Protein AF-A0A0N8RDB8-F1 (afdb_monomer)

Nearest PDB structures (foldseek):
  6yxu-assembly1_H  TM=5.257E-01  e=3.376E+00  Mycolicibacterium smegmatis MC2 155
  6yys-assembly1_H  TM=4.903E-01  e=3.854E+00  Mycolicibacterium smegmatis MC2 155
  3lss-assembly1_A  TM=3.185E-01  e=8.520E+00  Trypanosoma brucei

Organism: NCBI:txid192088

Radius of gyration: 13.86 Å; Cα contacts (8 Å, |Δi|>4): 28; chains: 1; bounding box: 32×21×48 Å

Structure (mmCIF, N/CA/C/O backbone):
data_AF-A0A0N8RDB8-F1
#
_entry.id   AF-A0A0N8RDB8-F1
#
loop_
_atom_site.group_PDB
_atom_site.id
_atom_site.type_symbol
_atom_site.label_atom_id
_atom_site.label_alt_id
_atom_site.label_comp_id
_atom_site.label_asym_id
_atom_site.label_entity_id
_atom_site.label_seq_i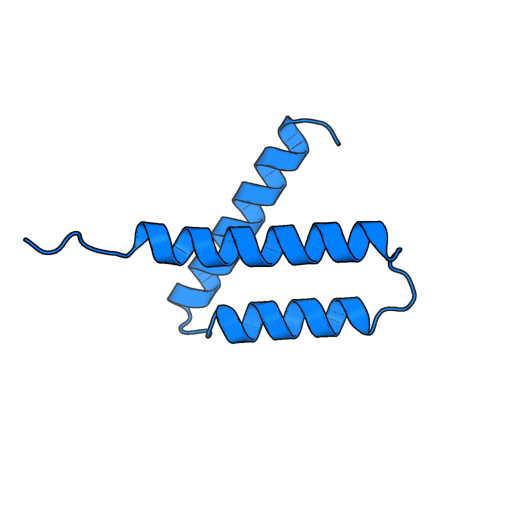d
_atom_site.pdbx_PDB_ins_code
_atom_site.Cartn_x
_atom_site.Cartn_y
_atom_site.Cartn_z
_atom_site.occupancy
_atom_site.B_iso_or_equiv
_atom_site.auth_seq_id
_atom_site.auth_comp_id
_atom_site.auth_asym_id
_atom_site.auth_atom_id
_atom_site.pdbx_PDB_model_num
ATOM 1 N N . MET A 1 1 ? 17.658 7.420 -2.063 1.00 63.12 1 MET A N 1
ATOM 2 C CA . MET A 1 1 ? 16.716 8.462 -1.589 1.00 63.12 1 MET A CA 1
ATOM 3 C C . MET A 1 1 ? 17.331 9.177 -0.397 1.00 63.12 1 MET A C 1
ATOM 5 O O . MET A 1 1 ? 18.201 8.587 0.232 1.00 63.12 1 MET A O 1
ATOM 9 N N . SER A 1 2 ? 16.947 10.423 -0.103 1.00 84.00 2 SER A N 1
ATOM 10 C CA . SER A 1 2 ? 17.311 11.019 1.189 1.00 84.00 2 SER A CA 1
ATOM 11 C C . SER A 1 2 ? 16.448 10.409 2.298 1.00 84.00 2 SER A C 1
ATOM 13 O O . SER A 1 2 ? 15.312 9.999 2.047 1.00 84.00 2 SER A O 1
ATOM 15 N N . GLU A 1 3 ? 16.986 10.365 3.517 1.00 80.88 3 GLU A N 1
ATOM 16 C CA . GLU A 1 3 ? 16.281 9.878 4.713 1.00 80.88 3 GLU A CA 1
ATOM 17 C C . GLU A 1 3 ? 14.951 10.624 4.934 1.00 80.88 3 GLU A C 1
ATOM 19 O O . GLU A 1 3 ? 13.929 10.022 5.266 1.00 80.88 3 GLU A O 1
ATOM 24 N N . ASP A 1 4 ? 14.927 11.927 4.636 1.00 88.62 4 ASP A N 1
ATOM 25 C CA . ASP A 1 4 ? 13.723 12.755 4.728 1.00 88.62 4 ASP A CA 1
ATOM 26 C C . ASP A 1 4 ? 12.630 12.316 3.746 1.00 88.62 4 ASP A C 1
ATOM 28 O O . ASP A 1 4 ? 11.458 12.240 4.116 1.00 88.62 4 ASP A O 1
ATOM 32 N N . THR A 1 5 ? 12.990 11.992 2.499 1.00 85.88 5 THR A N 1
ATOM 33 C CA . THR A 1 5 ? 12.015 11.530 1.500 1.00 85.88 5 THR A CA 1
ATOM 34 C C . THR A 1 5 ? 11.442 10.166 1.874 1.00 85.88 5 THR A C 1
ATOM 36 O O . THR A 1 5 ? 10.239 9.958 1.744 1.00 85.88 5 THR A O 1
ATOM 39 N N . GLU A 1 6 ? 12.266 9.249 2.383 1.00 83.81 6 GLU A N 1
ATOM 40 C CA . GLU A 1 6 ? 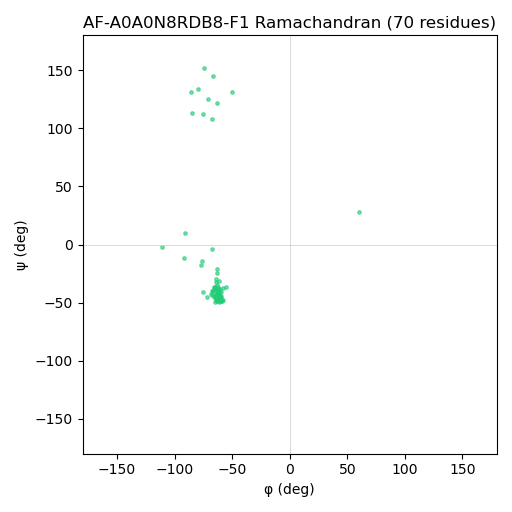11.807 7.934 2.845 1.00 83.81 6 GLU A CA 1
ATOM 41 C C . GLU A 1 6 ? 10.807 8.060 4.004 1.00 83.81 6 GLU A C 1
ATOM 43 O O . GLU A 1 6 ? 9.767 7.398 4.021 1.00 83.81 6 GLU A O 1
ATOM 48 N N . LYS A 1 7 ? 11.083 8.962 4.950 1.00 85.88 7 LYS A N 1
ATOM 49 C CA . LYS A 1 7 ? 10.188 9.231 6.075 1.00 85.88 7 LYS A CA 1
ATOM 50 C C . LYS A 1 7 ? 8.852 9.826 5.628 1.00 85.88 7 LYS A C 1
ATOM 52 O O . LYS A 1 7 ? 7.816 9.388 6.125 1.00 85.88 7 LYS A O 1
ATOM 57 N N . ILE A 1 8 ? 8.872 10.790 4.704 1.00 89.94 8 ILE A N 1
ATOM 58 C CA . ILE A 1 8 ? 7.652 11.398 4.152 1.00 89.94 8 ILE A CA 1
ATOM 59 C C . ILE A 1 8 ? 6.799 10.332 3.457 1.00 89.94 8 ILE A C 1
ATOM 61 O O . ILE A 1 8 ? 5.631 10.185 3.800 1.00 89.94 8 ILE A O 1
ATOM 65 N N . LEU A 1 9 ? 7.389 9.507 2.586 1.00 87.44 9 LEU A N 1
ATOM 66 C CA . LEU A 1 9 ? 6.638 8.465 1.876 1.00 87.44 9 LEU A CA 1
ATOM 67 C C . LEU A 1 9 ? 6.030 7.417 2.815 1.00 87.44 9 LEU A C 1
ATOM 69 O O . LEU A 1 9 ? 4.904 6.978 2.594 1.00 87.44 9 LEU A O 1
ATOM 73 N N . ARG A 1 10 ? 6.726 7.042 3.897 1.00 85.50 10 ARG A N 1
ATOM 74 C CA . ARG A 1 10 ? 6.145 6.166 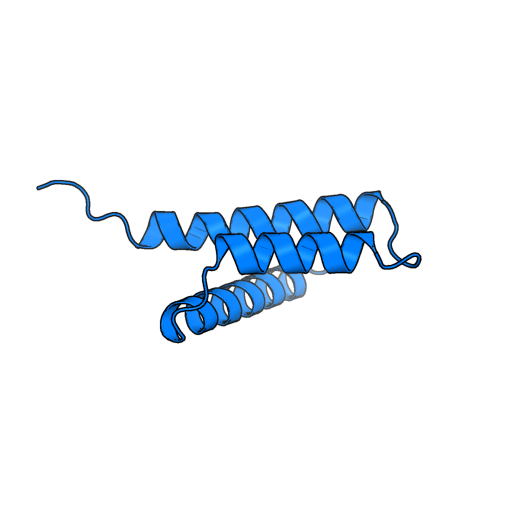4.930 1.00 85.50 10 ARG A CA 1
ATOM 75 C C . ARG A 1 10 ? 4.955 6.814 5.633 1.00 85.50 10 ARG A C 1
ATOM 77 O O . ARG A 1 10 ? 3.976 6.128 5.919 1.00 85.50 10 ARG A O 1
ATOM 84 N N . MET A 1 11 ? 5.041 8.109 5.939 1.00 88.38 11 MET A N 1
ATOM 85 C CA . MET A 1 11 ? 3.934 8.844 6.554 1.00 88.38 11 MET A CA 1
ATOM 86 C C . MET A 1 11 ? 2.731 8.928 5.612 1.00 88.38 11 MET A C 1
ATOM 88 O O . MET A 1 11 ? 1.613 8.668 6.055 1.00 88.38 11 MET A O 1
ATOM 92 N N . ASP A 1 12 ? 2.966 9.224 4.334 1.00 91.69 12 ASP A N 1
ATOM 93 C CA . ASP A 1 12 ? 1.922 9.314 3.313 1.00 91.69 12 ASP A CA 1
ATOM 94 C C . ASP A 1 12 ? 1.225 7.963 3.109 1.00 91.69 12 ASP A C 1
ATOM 96 O O . ASP A 1 12 ? -0.003 7.884 3.170 1.00 91.69 12 ASP A O 1
ATOM 100 N N . LEU A 1 13 ? 1.999 6.880 2.955 1.00 91.38 13 LEU A N 1
ATOM 101 C CA . LEU A 1 13 ? 1.462 5.526 2.809 1.00 91.38 13 LEU A CA 1
ATOM 102 C C . LEU A 1 13 ? 0.621 5.129 4.026 1.00 91.38 13 LEU A C 1
ATOM 104 O O . LEU A 1 13 ? -0.507 4.666 3.879 1.00 91.38 13 LEU A O 1
ATOM 108 N N . LYS A 1 14 ? 1.127 5.378 5.238 1.00 89.81 14 LYS A N 1
ATOM 109 C CA . LYS A 1 14 ? 0.381 5.090 6.465 1.00 89.81 14 LYS A CA 1
ATOM 110 C C . LYS A 1 14 ? -0.927 5.881 6.540 1.00 89.81 14 LYS A C 1
ATOM 112 O O . LYS A 1 14 ? -1.954 5.312 6.894 1.00 89.81 14 LYS A O 1
ATOM 117 N N . ALA A 1 15 ? -0.906 7.175 6.218 1.00 91.81 15 ALA A N 1
ATOM 118 C CA . ALA A 1 15 ? -2.103 8.013 6.247 1.00 91.81 15 ALA A CA 1
ATOM 119 C C . ALA A 1 15 ? -3.174 7.522 5.259 1.00 91.81 15 ALA A C 1
ATOM 121 O O . ALA A 1 15 ? -4.355 7.503 5.600 1.00 91.81 15 ALA A O 1
ATOM 122 N N . LEU A 1 16 ? -2.761 7.080 4.068 1.00 93.56 16 LEU A N 1
ATOM 123 C CA . LEU A 1 16 ? -3.662 6.517 3.062 1.00 93.56 16 LEU A CA 1
ATOM 124 C C . LEU A 1 16 ? -4.289 5.197 3.513 1.00 93.56 16 LEU A C 1
ATOM 126 O O . LEU A 1 16 ? -5.498 5.031 3.370 1.00 93.56 16 LEU A O 1
ATOM 130 N N . LEU A 1 17 ? -3.499 4.282 4.080 1.00 93.00 17 LEU A N 1
ATOM 131 C CA . LEU A 1 17 ? -4.018 2.999 4.557 1.00 93.00 17 LEU A CA 1
ATOM 132 C C . LEU A 1 17 ? -4.974 3.181 5.751 1.00 93.00 17 LEU A C 1
ATOM 134 O O . LEU A 1 17 ? -6.030 2.557 5.777 1.00 93.00 17 LEU A O 1
ATOM 138 N N . VAL A 1 18 ? -4.682 4.102 6.681 1.00 91.62 18 VAL A N 1
ATOM 139 C CA . VAL A 1 18 ? -5.622 4.468 7.765 1.00 91.62 18 VAL A CA 1
ATOM 140 C C . VAL A 1 18 ? -6.929 5.022 7.197 1.00 91.62 18 VAL A C 1
ATOM 142 O O . VAL A 1 18 ? -8.008 4.609 7.613 1.00 91.62 18 VAL A O 1
ATOM 145 N N . ALA A 1 19 ? -6.850 5.932 6.223 1.00 93.88 19 ALA A N 1
ATOM 146 C CA . ALA A 1 19 ? -8.042 6.488 5.592 1.00 93.88 19 ALA A CA 1
ATOM 147 C C . ALA A 1 19 ? -8.862 5.414 4.854 1.00 93.88 19 ALA A C 1
ATOM 149 O O . ALA A 1 19 ? -10.088 5.487 4.838 1.00 93.88 19 ALA A O 1
ATOM 150 N N . ALA A 1 20 ? -8.204 4.415 4.261 1.00 92.75 20 ALA A N 1
ATOM 151 C CA . ALA A 1 20 ? -8.873 3.277 3.640 1.00 92.75 20 ALA A CA 1
ATOM 152 C C . ALA A 1 20 ? -9.663 2.455 4.677 1.00 92.75 20 ALA A C 1
ATOM 154 O O . ALA A 1 20 ? -10.841 2.178 4.446 1.00 92.75 20 ALA A O 1
ATOM 155 N N . GLU A 1 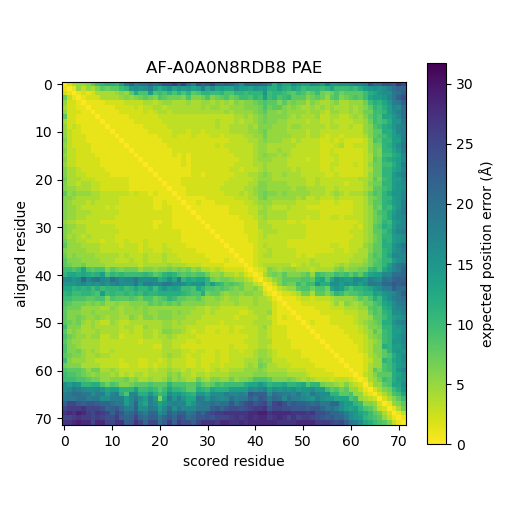21 ? -9.075 2.155 5.842 1.00 89.69 21 GLU A N 1
ATOM 156 C CA . GLU A 1 21 ? -9.792 1.491 6.945 1.00 89.69 21 GLU A CA 1
ATOM 157 C C . GLU A 1 21 ? -10.997 2.306 7.428 1.00 89.69 21 GLU A C 1
ATOM 159 O O . GLU A 1 21 ? -12.080 1.753 7.624 1.00 89.69 21 GLU A O 1
ATOM 164 N N . ASP A 1 22 ? -10.831 3.621 7.602 1.00 92.25 22 ASP A N 1
ATOM 165 C CA . ASP A 1 22 ? -11.904 4.521 8.049 1.00 92.25 22 ASP A CA 1
ATOM 166 C C . ASP A 1 22 ? -13.069 4.581 7.045 1.00 92.25 22 ASP A C 1
ATOM 168 O O . ASP A 1 22 ? -14.213 4.858 7.413 1.00 92.25 22 ASP A O 1
ATOM 172 N N . LEU A 1 23 ? -12.788 4.286 5.773 1.00 95.44 23 LEU A N 1
ATOM 173 C CA . LEU A 1 23 ? -13.768 4.145 4.698 1.00 95.44 23 LEU A CA 1
ATOM 174 C C . LEU A 1 23 ? -14.286 2.707 4.534 1.00 95.44 23 LEU A C 1
ATOM 176 O O . LEU A 1 23 ? -15.006 2.430 3.574 1.00 95.44 23 LEU A O 1
ATOM 180 N N . TYR A 1 24 ? -13.966 1.810 5.471 1.00 92.94 24 TYR A N 1
ATOM 181 C CA . TYR A 1 24 ? -14.339 0.392 5.460 1.00 92.94 24 TYR A CA 1
ATOM 182 C C . TYR A 1 24 ? -13.813 -0.378 4.241 1.00 92.94 24 TYR A C 1
ATOM 184 O O . TYR A 1 24 ? -14.422 -1.359 3.808 1.00 92.94 24 TYR A O 1
ATOM 192 N N . VAL A 1 25 ? -12.692 0.067 3.674 1.00 94.38 25 VAL A N 1
ATOM 193 C CA . VAL A 1 25 ? -11.966 -0.686 2.652 1.00 94.38 25 VAL A CA 1
ATOM 194 C C . VAL A 1 25 ? -11.146 -1.766 3.347 1.00 94.38 25 VAL A C 1
ATOM 196 O O . VAL A 1 25 ? -10.466 -1.504 4.337 1.00 94.38 25 VAL A O 1
ATOM 199 N N . ASP A 1 26 ? -11.207 -2.983 2.815 1.00 91.56 26 ASP A N 1
ATOM 200 C CA . ASP A 1 26 ? -10.335 -4.077 3.231 1.00 91.56 26 ASP A CA 1
ATOM 201 C C . ASP A 1 26 ? -8.891 -3.751 2.814 1.00 91.56 26 ASP A C 1
ATOM 203 O O . ASP A 1 26 ? -8.571 -3.716 1.623 1.00 91.56 26 ASP A O 1
ATOM 207 N N . VAL A 1 27 ? -8.044 -3.434 3.798 1.00 91.44 27 VAL A N 1
ATOM 208 C CA . VAL A 1 27 ? -6.651 -3.028 3.570 1.00 91.44 27 VAL A CA 1
ATOM 209 C C . VAL A 1 27 ? -5.829 -4.159 2.972 1.00 91.44 27 VAL A C 1
ATOM 211 O O . VAL A 1 27 ? -5.038 -3.895 2.070 1.00 91.44 27 VAL A O 1
ATOM 214 N N . ASP A 1 28 ? -6.047 -5.400 3.402 1.00 88.94 28 ASP A N 1
ATOM 215 C CA . ASP A 1 28 ? -5.306 -6.549 2.881 1.00 88.94 28 ASP A CA 1
ATOM 216 C C . ASP A 1 28 ? -5.631 -6.727 1.391 1.00 88.94 28 ASP A C 1
ATOM 218 O O . ASP A 1 28 ? -4.732 -6.808 0.548 1.00 88.94 28 ASP A O 1
ATOM 222 N N . GLN A 1 29 ? -6.922 -6.669 1.041 1.00 92.44 29 GLN A N 1
ATOM 223 C CA . GLN A 1 29 ? -7.365 -6.745 -0.352 1.00 92.44 29 GLN A CA 1
ATOM 224 C C . GLN A 1 29 ? -6.893 -5.541 -1.188 1.00 92.44 29 GLN A C 1
ATOM 226 O O . GLN A 1 29 ? -6.539 -5.698 -2.360 1.00 92.44 29 GLN A O 1
ATOM 231 N N . LEU A 1 30 ? -6.877 -4.336 -0.610 1.00 93.25 30 LEU A N 1
ATOM 232 C CA . LEU A 1 30 ? -6.365 -3.129 -1.263 1.00 93.25 30 LEU A CA 1
ATOM 233 C C . LEU A 1 30 ? -4.869 -3.256 -1.576 1.00 93.25 30 LEU A C 1
ATOM 235 O O . LEU A 1 30 ? -4.445 -2.931 -2.687 1.00 93.25 30 LEU A O 1
ATOM 239 N N . CYS A 1 31 ? -4.078 -3.733 -0.617 1.00 92.38 31 CYS A N 1
ATOM 240 C CA . CYS A 1 31 ? -2.647 -3.957 -0.774 1.00 92.38 31 CYS A CA 1
ATOM 241 C C . CYS A 1 31 ? -2.364 -5.022 -1.839 1.00 92.38 31 CYS A C 1
ATOM 243 O O . CYS A 1 31 ? -1.535 -4.789 -2.720 1.00 92.38 31 CYS A O 1
ATOM 245 N N . GLU A 1 32 ? -3.099 -6.137 -1.837 1.00 90.94 32 GLU A N 1
ATOM 246 C CA . GLU A 1 32 ? -2.981 -7.164 -2.877 1.00 90.94 32 GLU A CA 1
ATOM 247 C C . GLU A 1 32 ? -3.318 -6.598 -4.267 1.00 90.94 32 GLU A C 1
ATOM 249 O O . GLU A 1 32 ? -2.568 -6.799 -5.225 1.00 90.94 32 GLU A O 1
ATOM 254 N N . ALA A 1 33 ? -4.399 -5.819 -4.383 1.00 92.50 33 ALA A N 1
ATOM 255 C CA . ALA A 1 33 ? -4.782 -5.176 -5.637 1.00 92.50 33 ALA A CA 1
ATOM 256 C C . ALA A 1 33 ? -3.720 -4.177 -6.133 1.00 92.50 33 ALA A C 1
ATOM 258 O O . ALA A 1 33 ? -3.417 -4.145 -7.329 1.00 92.50 33 ALA A O 1
ATOM 259 N N . ALA A 1 34 ? -3.121 -3.394 -5.231 1.00 91.06 34 ALA A N 1
ATOM 260 C CA . ALA A 1 34 ? -2.034 -2.477 -5.565 1.00 91.06 34 ALA A CA 1
ATOM 261 C C . ALA A 1 34 ? -0.803 -3.233 -6.094 1.00 91.06 34 ALA A C 1
ATOM 263 O O . ALA A 1 34 ? -0.251 -2.865 -7.132 1.00 91.06 34 ALA A O 1
ATOM 264 N N . ILE A 1 35 ? -0.419 -4.335 -5.443 1.00 89.19 35 ILE A N 1
ATOM 265 C CA . ILE A 1 35 ? 0.688 -5.200 -5.871 1.00 89.19 35 ILE A CA 1
ATOM 266 C C . ILE A 1 35 ? 0.425 -5.796 -7.258 1.00 89.19 35 ILE A C 1
ATOM 268 O O . ILE A 1 35 ? 1.284 -5.718 -8.138 1.00 89.19 35 ILE A O 1
ATOM 272 N N . GLN A 1 36 ? -0.771 -6.342 -7.489 1.00 89.94 36 GLN A N 1
ATOM 273 C CA . GLN A 1 36 ? -1.146 -6.893 -8.795 1.00 89.94 36 GLN A CA 1
ATOM 274 C C . GLN A 1 36 ? -1.149 -5.824 -9.894 1.00 89.94 36 GLN A C 1
ATOM 276 O O . GLN A 1 36 ? -0.696 -6.087 -11.011 1.00 89.94 36 GLN A O 1
ATOM 281 N N . SER A 1 37 ? -1.595 -4.603 -9.580 1.00 89.56 37 SER A N 1
ATOM 282 C CA . SER A 1 37 ? -1.520 -3.471 -10.507 1.00 89.56 37 SER A CA 1
ATOM 283 C C . SER A 1 37 ? -0.073 -3.193 -10.915 1.00 89.56 37 SER A C 1
ATOM 285 O O . SER A 1 37 ? 0.219 -3.139 -12.109 1.00 89.56 37 SER A O 1
ATOM 287 N N . MET A 1 38 ? 0.854 -3.114 -9.955 1.00 88.25 38 MET A N 1
ATOM 288 C CA . MET A 1 38 ? 2.272 -2.865 -10.244 1.00 88.25 38 MET A CA 1
ATOM 289 C C . MET A 1 38 ? 2.933 -4.002 -11.036 1.00 88.25 38 MET A C 1
ATOM 291 O O . MET A 1 38 ? 3.748 -3.733 -11.918 1.00 88.25 38 MET A O 1
ATOM 295 N N . LEU A 1 39 ? 2.566 -5.262 -10.768 1.00 85.56 39 LEU A N 1
ATOM 296 C CA . LEU A 1 39 ? 3.037 -6.431 -11.528 1.00 85.56 39 LEU A CA 1
ATOM 297 C C . LEU A 1 39 ? 2.565 -6.410 -12.990 1.00 85.56 39 LEU A C 1
ATOM 299 O O . LEU A 1 39 ? 3.237 -6.946 -13.873 1.00 85.56 39 LEU A O 1
ATOM 303 N N . SER A 1 40 ? 1.406 -5.805 -13.256 1.00 85.00 40 SER A N 1
ATOM 304 C CA . SER A 1 40 ? 0.860 -5.680 -14.611 1.00 85.00 40 SER A CA 1
ATOM 305 C C . SER A 1 40 ? 1.549 -4.589 -15.445 1.00 85.00 40 SER A C 1
ATOM 307 O O . SER A 1 40 ? 1.474 -4.598 -16.680 1.00 85.00 40 SER A O 1
ATOM 309 N N . GLU A 1 41 ? 2.268 -3.675 -14.793 1.00 82.81 41 GLU A N 1
ATOM 310 C CA . GLU A 1 41 ? 2.996 -2.589 -15.435 1.00 82.81 41 GLU A CA 1
ATOM 311 C C . GLU A 1 41 ? 4.388 -3.050 -15.886 1.00 82.81 41 GLU A C 1
ATOM 313 O O . GLU A 1 41 ? 5.289 -3.306 -15.094 1.00 82.81 41 GLU A O 1
ATOM 318 N N . ARG A 1 42 ? 4.607 -3.098 -17.206 1.00 68.12 42 ARG A N 1
ATOM 319 C CA . ARG A 1 42 ? 5.884 -3.534 -17.812 1.00 68.12 42 ARG A CA 1
ATOM 320 C C . ARG A 1 42 ? 7.075 -2.597 -17.563 1.00 68.12 42 ARG A C 1
ATOM 322 O O . ARG A 1 42 ? 8.162 -2.878 -18.059 1.00 68.12 42 ARG A O 1
ATOM 329 N N . ALA A 1 43 ? 6.858 -1.462 -16.904 1.00 76.12 43 ALA A N 1
ATOM 330 C CA . ALA A 1 43 ? 7.855 -0.409 -16.737 1.00 76.12 43 ALA A CA 1
ATOM 331 C C . ALA A 1 43 ? 8.682 -0.541 -15.449 1.00 76.12 43 ALA A C 1
ATOM 333 O O . ALA A 1 43 ? 9.686 0.155 -15.319 1.00 76.12 43 ALA A O 1
ATOM 334 N N . ASN A 1 44 ? 8.276 -1.410 -14.522 1.00 75.12 44 ASN A N 1
ATOM 335 C CA . ASN A 1 44 ? 8.926 -1.537 -13.224 1.00 75.12 44 ASN A CA 1
ATOM 336 C C . ASN A 1 44 ? 10.114 -2.502 -13.304 1.00 75.12 44 ASN A C 1
ATOM 338 O O . ASN A 1 44 ? 9.987 -3.612 -13.829 1.00 75.12 44 ASN A O 1
ATOM 342 N N . ASP A 1 45 ? 11.264 -2.079 -12.777 1.00 83.69 45 ASP A N 1
ATOM 343 C CA . ASP A 1 45 ? 12.375 -2.992 -12.527 1.00 83.69 45 ASP A CA 1
ATOM 344 C C . ASP A 1 45 ? 11.981 -3.994 -11.428 1.00 83.69 45 ASP A C 1
ATOM 346 O O . ASP A 1 45 ? 11.234 -3.6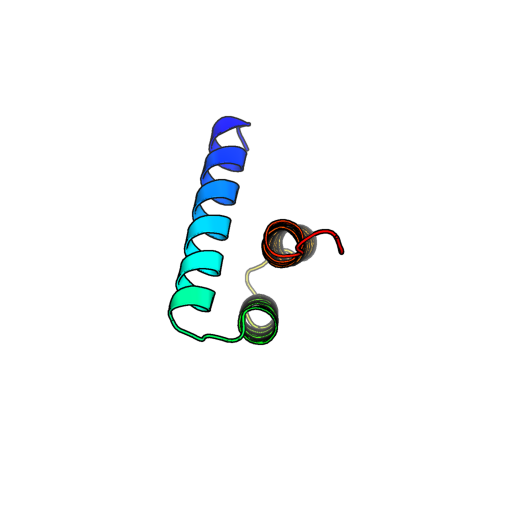65 -10.503 1.00 83.69 45 ASP A O 1
ATOM 350 N N . ALA A 1 46 ? 12.451 -5.237 -11.541 1.00 82.00 46 ALA A N 1
ATOM 351 C CA . ALA A 1 46 ? 12.077 -6.302 -10.614 1.00 82.00 46 ALA A CA 1
ATOM 352 C C . ALA A 1 46 ? 12.559 -6.036 -9.176 1.00 82.00 46 ALA A C 1
ATOM 354 O O . ALA A 1 46 ? 11.880 -6.433 -8.227 1.00 82.00 46 ALA A O 1
ATOM 355 N N . GLU A 1 47 ? 13.706 -5.372 -9.006 1.00 83.75 47 GLU A N 1
ATOM 356 C CA . GLU A 1 47 ? 14.259 -5.020 -7.696 1.00 83.75 47 GLU A CA 1
ATOM 357 C C . GLU A 1 47 ? 13.436 -3.905 -7.036 1.00 83.75 47 GLU A C 1
ATOM 359 O O . GLU A 1 47 ? 13.025 -4.034 -5.878 1.00 83.75 47 GLU A O 1
ATOM 364 N N . ASP A 1 48 ? 13.096 -2.867 -7.803 1.00 84.75 48 ASP A N 1
ATOM 365 C CA . ASP A 1 48 ? 12.244 -1.763 -7.346 1.00 84.75 48 ASP A CA 1
ATOM 366 C C . ASP A 1 48 ? 10.835 -2.253 -6.976 1.00 84.75 48 ASP A C 1
ATOM 368 O O . ASP A 1 48 ? 10.251 -1.833 -5.968 1.00 84.75 48 ASP A O 1
ATOM 372 N N . LEU A 1 49 ? 10.296 -3.191 -7.761 1.00 85.44 49 LEU A N 1
ATOM 373 C CA . LEU A 1 49 ? 8.997 -3.802 -7.508 1.00 85.44 49 LEU A CA 1
ATOM 374 C C . LEU A 1 49 ? 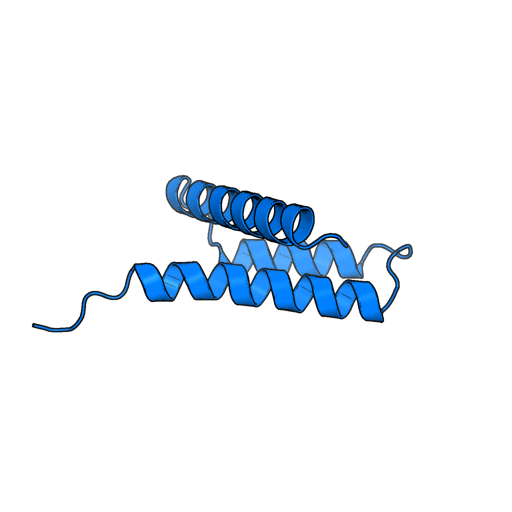8.991 -4.602 -6.201 1.00 85.44 49 LEU A C 1
ATOM 376 O O . LEU A 1 49 ? 8.101 -4.409 -5.375 1.00 85.44 49 LEU A O 1
ATOM 380 N N . ALA A 1 50 ? 10.000 -5.448 -5.973 1.00 86.06 50 ALA A N 1
ATOM 381 C CA . ALA A 1 50 ? 10.121 -6.219 -4.737 1.00 86.06 50 ALA A CA 1
ATOM 382 C C . ALA A 1 50 ? 10.267 -5.313 -3.500 1.00 86.06 50 ALA A C 1
ATOM 384 O O . ALA A 1 50 ? 9.639 -5.559 -2.464 1.00 86.06 50 ALA A O 1
ATOM 385 N N . GLY A 1 51 ? 11.047 -4.232 -3.619 1.00 86.81 51 GLY A N 1
ATOM 386 C CA . GLY A 1 51 ? 11.185 -3.227 -2.564 1.00 86.81 51 GLY A CA 1
ATOM 387 C C . GLY A 1 51 ? 9.863 -2.525 -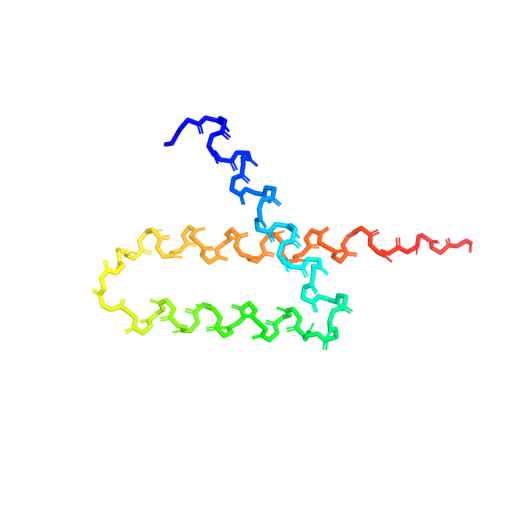2.249 1.00 86.81 51 GLY A C 1
ATOM 388 O O . GLY A 1 51 ? 9.504 -2.365 -1.081 1.00 86.81 51 GLY A O 1
ATOM 389 N N . THR A 1 52 ? 9.099 -2.170 -3.283 1.00 86.94 52 THR A N 1
ATOM 390 C CA . THR A 1 52 ? 7.796 -1.509 -3.130 1.00 86.94 52 THR A CA 1
ATOM 391 C C . THR A 1 52 ? 6.755 -2.443 -2.515 1.00 86.94 52 THR A C 1
ATOM 393 O O . THR A 1 52 ? 6.045 -2.039 -1.597 1.00 86.94 52 THR A O 1
ATOM 396 N N . MET A 1 53 ? 6.704 -3.707 -2.948 1.00 89.25 53 MET A N 1
ATOM 397 C CA . MET A 1 53 ? 5.821 -4.726 -2.366 1.00 89.25 53 MET A CA 1
ATOM 398 C C . MET A 1 53 ? 6.090 -4.909 -0.869 1.00 89.25 53 MET A C 1
ATOM 400 O O . MET A 1 53 ? 5.169 -4.820 -0.062 1.00 89.25 53 MET A O 1
ATOM 404 N N . THR A 1 54 ? 7.365 -5.050 -0.492 1.00 89.12 54 THR A N 1
ATOM 405 C CA . THR A 1 54 ? 7.772 -5.178 0.916 1.00 89.12 54 THR A CA 1
ATOM 406 C C . THR A 1 54 ? 7.351 -3.952 1.731 1.00 89.12 54 THR A C 1
ATOM 408 O O . THR A 1 54 ? 6.880 -4.076 2.860 1.00 89.12 54 THR A O 1
ATOM 411 N N . ALA A 1 55 ? 7.497 -2.746 1.171 1.00 88.56 55 ALA A N 1
ATOM 412 C CA . ALA A 1 55 ? 7.105 -1.515 1.851 1.00 88.56 55 ALA A CA 1
ATOM 413 C C . ALA A 1 55 ? 5.586 -1.425 2.083 1.00 88.56 55 ALA A C 1
ATOM 415 O O . ALA A 1 55 ? 5.168 -0.936 3.133 1.00 88.56 55 ALA A O 1
ATOM 416 N N . ILE A 1 56 ? 4.778 -1.908 1.133 1.00 89.69 56 ILE A N 1
ATOM 417 C CA . ILE A 1 56 ? 3.316 -1.975 1.257 1.00 89.69 56 ILE A CA 1
ATOM 418 C C . ILE A 1 56 ? 2.913 -2.945 2.372 1.00 89.69 56 ILE A C 1
ATOM 420 O O . ILE A 1 56 ? 2.143 -2.554 3.247 1.00 89.69 56 ILE A O 1
ATOM 424 N N . GLU A 1 57 ? 3.463 -4.161 2.382 1.00 86.94 57 GLU A N 1
ATOM 425 C CA . GLU A 1 57 ? 3.167 -5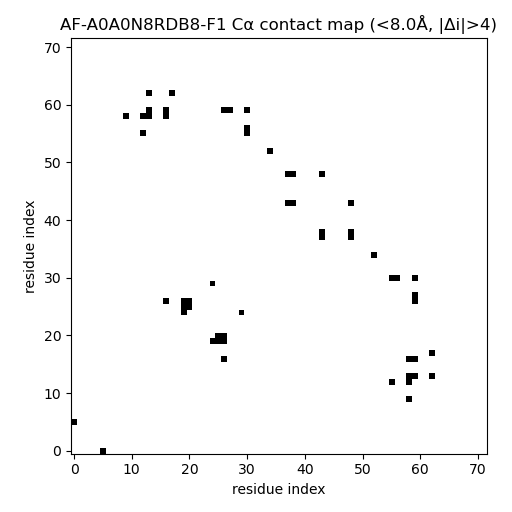.178 3.404 1.00 86.94 57 GLU A CA 1
ATOM 426 C C . GLU A 1 57 ? 3.534 -4.688 4.811 1.00 86.94 57 GLU A C 1
ATOM 428 O O . GLU A 1 57 ? 2.700 -4.688 5.713 1.00 86.94 57 GLU A O 1
ATOM 433 N N . VAL A 1 58 ? 4.746 -4.150 4.986 1.00 87.50 58 VAL A N 1
ATOM 434 C CA . VAL A 1 58 ? 5.197 -3.610 6.281 1.00 87.50 58 VAL A CA 1
ATOM 435 C C . VAL A 1 58 ? 4.308 -2.457 6.755 1.00 87.50 58 VAL A C 1
ATOM 437 O O . VAL A 1 58 ? 4.044 -2.324 7.953 1.00 87.50 58 VAL A O 1
ATOM 440 N N . ALA A 1 59 ? 3.852 -1.597 5.841 1.00 87.00 59 ALA A N 1
ATOM 441 C CA . ALA A 1 59 ? 2.962 -0.500 6.195 1.00 87.00 59 ALA A CA 1
ATOM 442 C C . ALA A 1 59 ? 1.582 -1.006 6.636 1.00 87.00 59 ALA A C 1
ATOM 444 O O . ALA A 1 59 ? 1.084 -0.528 7.659 1.00 87.00 59 ALA A O 1
ATOM 445 N N . ALA A 1 60 ? 1.008 -1.980 5.925 1.00 86.44 60 ALA A N 1
ATOM 446 C CA . ALA A 1 60 ? -0.262 -2.612 6.279 1.00 86.44 60 ALA A CA 1
ATOM 447 C C . ALA A 1 60 ? -0.188 -3.318 7.644 1.00 86.44 60 ALA A C 1
ATOM 449 O O . ALA A 1 60 ? -0.981 -3.014 8.537 1.00 86.44 60 ALA A O 1
ATOM 450 N N . ASP A 1 61 ? 0.837 -4.143 7.871 1.00 85.06 61 ASP A N 1
ATOM 451 C CA . ASP A 1 61 ? 1.062 -4.834 9.149 1.00 85.06 61 ASP A CA 1
ATOM 452 C C . ASP A 1 61 ? 1.196 -3.852 10.323 1.00 85.06 61 ASP A C 1
ATOM 454 O O . ASP A 1 61 ? 0.692 -4.083 11.428 1.00 85.06 61 ASP A O 1
ATOM 458 N N . SER A 1 62 ? 1.846 -2.705 10.095 1.00 83.44 62 SER A N 1
ATOM 459 C CA . SER A 1 62 ? 2.030 -1.686 11.133 1.00 83.44 62 SER A CA 1
ATOM 460 C C . SER A 1 62 ? 0.714 -1.073 11.635 1.00 83.44 62 SER A C 1
ATOM 462 O O . SER A 1 62 ? 0.682 -0.531 12.745 1.00 83.44 62 SER A O 1
ATOM 464 N N . LEU A 1 63 ? -0.370 -1.164 10.854 1.00 79.31 63 LEU A N 1
ATOM 465 C CA . LEU A 1 63 ? -1.708 -0.746 11.277 1.00 79.31 63 LEU A CA 1
ATOM 466 C C . LEU A 1 63 ? -2.335 -1.745 12.247 1.00 79.31 63 LEU A C 1
ATOM 468 O O . LEU A 1 63 ? -2.910 -1.337 13.258 1.00 79.31 63 LEU A O 1
ATOM 472 N N . GLN A 1 64 ? -2.157 -3.043 11.994 1.00 69.25 64 GLN A N 1
ATOM 473 C CA . GLN A 1 64 ? -2.698 -4.112 12.834 1.00 69.25 64 GLN A CA 1
ATOM 474 C C . GLN A 1 64 ? -2.042 -4.121 14.226 1.00 69.25 64 GLN A C 1
ATOM 476 O O . GLN A 1 64 ? -2.731 -4.239 15.242 1.00 69.25 64 GLN A O 1
ATOM 481 N N . VAL A 1 65 ? -0.723 -3.885 14.297 1.00 59.75 65 VAL A N 1
ATOM 482 C CA . VAL A 1 65 ? 0.027 -3.774 15.568 1.00 59.75 65 VAL A CA 1
ATOM 483 C C . VAL A 1 65 ? -0.470 -2.609 16.434 1.00 59.75 65 VAL A C 1
ATOM 485 O O . VAL A 1 65 ? -0.456 -2.695 17.659 1.00 59.75 65 VAL A O 1
ATOM 488 N N . MET A 1 66 ? -0.953 -1.525 15.823 1.00 57.16 66 MET A N 1
ATOM 489 C CA . MET A 1 66 ? -1.461 -0.352 16.545 1.00 57.16 66 MET A CA 1
ATOM 490 C C . MET A 1 66 ? -2.859 -0.562 17.145 1.00 57.16 66 MET A C 1
ATOM 492 O O . MET A 1 66 ? -3.283 0.238 17.980 1.00 57.16 66 MET A O 1
ATOM 496 N N . ARG A 1 67 ? -3.578 -1.614 16.727 1.00 54.78 67 ARG A N 1
ATOM 497 C CA . ARG A 1 67 ? -4.970 -1.871 17.119 1.00 54.78 67 ARG A CA 1
ATOM 498 C C . ARG A 1 67 ? -5.164 -3.081 18.034 1.00 54.78 67 ARG A C 1
ATOM 500 O O . ARG A 1 67 ? -6.297 -3.295 18.456 1.00 54.78 67 ARG A O 1
ATOM 507 N N . TRP A 1 68 ? -4.127 -3.848 18.381 1.00 46.41 68 TRP A N 1
ATOM 508 C CA . TRP A 1 68 ? -4.279 -4.933 19.357 1.00 46.41 68 TRP A CA 1
ATOM 509 C C . TRP A 1 68 ? -4.369 -4.357 20.783 1.00 46.41 68 TRP A C 1
ATOM 511 O O . TRP A 1 68 ? -3.374 -3.819 21.272 1.00 46.41 68 TRP A O 1
ATOM 521 N N . PRO A 1 69 ? -5.514 -4.448 21.490 1.00 51.03 69 PRO A N 1
ATOM 522 C CA . PRO A 1 69 ? -5.513 -4.220 22.924 1.00 51.03 69 PRO A CA 1
ATOM 523 C C . PRO A 1 69 ? -4.807 -5.415 23.570 1.00 51.03 69 PRO A C 1
ATOM 525 O O . PRO A 1 69 ? -5.182 -6.565 23.334 1.00 51.03 69 PRO A O 1
ATOM 528 N N . GLU A 1 70 ? -3.774 -5.168 24.376 1.00 48.41 70 GLU A N 1
ATOM 529 C CA . GLU A 1 70 ? -3.282 -6.196 25.295 1.00 48.41 70 GLU A CA 1
ATOM 530 C C . GLU A 1 70 ? -4.484 -6.764 26.077 1.00 48.41 70 GLU A C 1
ATOM 532 O O . GLU A 1 70 ? -5.315 -5.984 26.558 1.00 48.41 70 GLU A O 1
ATOM 537 N N . PRO A 1 71 ? -4.644 -8.097 26.175 1.00 53.53 71 PRO A N 1
ATOM 538 C CA . PRO A 1 71 ? -5.681 -8.659 27.026 1.00 53.53 71 PRO A CA 1
ATOM 539 C C . PRO A 1 71 ? -5.391 -8.262 28.482 1.00 53.53 71 PRO A C 1
ATOM 541 O O . PRO A 1 71 ? -4.306 -8.547 28.990 1.00 53.53 71 PRO A O 1
ATOM 544 N N . LEU A 1 72 ? -6.357 -7.573 29.108 1.00 52.19 72 LEU A N 1
ATOM 545 C CA . LEU A 1 72 ? -6.381 -7.256 30.544 1.00 52.19 72 LEU A CA 1
ATOM 546 C C . LEU A 1 72 ? -6.3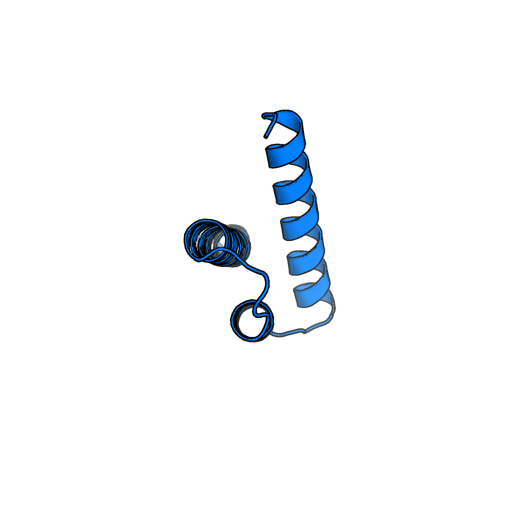65 -8.523 31.408 1.00 52.19 72 LEU A C 1
ATOM 548 O O . LEU A 1 72 ? -7.070 -9.493 31.042 1.00 52.19 72 LEU A O 1
#

Sequence (72 aa):
MSEDTEKILRMDLKALLVAAEDLYVDVDQLCEAAIQSMLSERANDAEDLAGTMTAIEVAADSLQVMRWPEPL

Foldseek 3Di:
DDPVVVVVVLVVLLVVLVVCVVVVHDLVVVLVVVLVVVVVDPPDDPVNSVVVNVSSVVSNVVVVVVPDDDDD

pLDDT: mean 83.28, std 12.28, range [46.41, 95.44]

Solvent-accessible surface area (backbone atoms only — not comparable to full-atom values): 4308 Å² total; per-residue (Å²): 132,56,74,67,58,55,52,49,52,53,51,52,52,45,54,51,54,52,51,36,47,78,70,70,42,60,59,70,61,49,51,53,50,52,48,54,54,55,72,70,42,91,84,62,53,71,67,62,45,52,52,50,49,51,50,52,51,56,48,54,53,55,52,56,69,74,65,63,74,79,85,129

Secondary structure (DSSP, 8-state):
--HHHHHHHHHHHHHHHHHHHHTT--HHHHHHHHHHHHHH-TTS-HHHHHHHHHHHHHHHHHHHHTT-PPP-

Mean predicted aligned error: 6.57 Å